Protein AF-A0A162CXV3-F1 (afdb_monomer_lite)

Sequence (96 aa):
TVDPNRDTPEQLKKYLEYFDAGFIGLTGEEAIIQKLANAVSIPFIPADTSKENYTVDHSGNLVVIGPDGTQRGFIRAPLNNQKLKDQLPTLLAPAS

Foldseek 3Di:
DLAQVPDDLVNVVVVVVVVVPPDDDDHDDNVVVCVVCVVQVWDWDRWPPVDPPIDTGTFPKAWDAEPVRDTLGIGHPPDDPVVCVVCVVVSHDDDD

InterPro domains:
  IPR003782 Copper chaperone SCO1/SenC [PF02630] (1-70)
  IPR003782 Copper chaperone SCO1/SenC [PTHR12151] (1-88)
  IPR003782 Copper chaperone SCO1/SenC [cd02968] (1-77)
  IPR036249 Thioredoxin-like superfamily [SSF52833] (1-92)

Organism: NCBI:txid35525

Radius of gyration: 15.31 Å; chains: 1; bounding box: 35×23×47 Å

Structure (mmCIF, N/CA/C/O backbone):
data_AF-A0A162CXV3-F1
#
_entry.id   AF-A0A162CXV3-F1
#
loop_
_atom_site.group_PDB
_atom_site.id
_atom_site.type_symbol
_atom_site.label_atom_id
_atom_site.label_alt_id
_atom_site.label_comp_id
_atom_site.label_asym_id
_atom_site.label_entity_id
_atom_site.label_seq_id
_atom_site.pdbx_PDB_ins_code
_atom_site.Cartn_x
_atom_site.Cartn_y
_atom_site.Cartn_z
_atom_site.occupancy
_atom_site.B_iso_or_equiv
_atom_site.auth_seq_id
_atom_site.auth_comp_id
_atom_site.auth_asym_id
_atom_site.auth_atom_id
_atom_site.pdbx_PDB_model_num
ATOM 1 N N . THR A 1 1 ? 1.502 1.402 -4.207 1.00 95.06 1 THR A N 1
ATOM 2 C CA . THR A 1 1 ? 1.757 0.428 -5.284 1.00 95.06 1 THR A CA 1
ATOM 3 C C . THR A 1 1 ? 2.647 -0.695 -4.771 1.00 95.06 1 THR A C 1
ATOM 5 O O . THR A 1 1 ? 3.290 -0.501 -3.746 1.00 95.06 1 THR A O 1
ATOM 8 N N . VAL A 1 2 ? 2.659 -1.842 -5.456 1.00 96.62 2 VAL A N 1
ATOM 9 C CA . VAL A 1 2 ? 3.648 -2.929 -5.311 1.00 96.62 2 VAL A CA 1
ATOM 10 C C . VAL A 1 2 ? 4.547 -3.072 -6.555 1.00 96.62 2 VAL A C 1
ATOM 12 O O . VAL A 1 2 ? 5.300 -4.030 -6.660 1.00 96.62 2 VAL A O 1
ATOM 15 N N . ASP A 1 3 ? 4.473 -2.120 -7.492 1.00 96.75 3 ASP A N 1
ATOM 16 C CA . ASP A 1 3 ? 5.229 -2.088 -8.749 1.00 96.75 3 ASP A CA 1
ATOM 17 C C . ASP A 1 3 ? 5.887 -0.714 -8.985 1.00 96.75 3 ASP A C 1
ATOM 19 O O . ASP A 1 3 ? 5.486 0.046 -9.874 1.00 96.75 3 ASP A O 1
ATOM 23 N N . PRO A 1 4 ? 6.893 -0.344 -8.178 1.00 96.12 4 PRO A N 1
ATOM 24 C CA . PRO A 1 4 ? 7.498 0.985 -8.255 1.00 96.12 4 PRO A CA 1
ATOM 25 C C . PRO A 1 4 ? 8.226 1.265 -9.580 1.00 96.12 4 PRO A C 1
ATOM 27 O O . PRO A 1 4 ? 8.488 2.424 -9.885 1.00 96.12 4 PRO A O 1
ATOM 30 N N . ASN A 1 5 ? 8.531 0.237 -10.382 1.00 94.12 5 ASN A N 1
ATOM 31 C CA . ASN A 1 5 ? 9.176 0.398 -11.688 1.00 94.12 5 ASN A CA 1
ATOM 32 C C . ASN A 1 5 ? 8.256 1.063 -12.725 1.00 94.12 5 ASN A C 1
ATOM 34 O O . ASN A 1 5 ? 8.745 1.742 -13.627 1.00 94.12 5 ASN A O 1
ATOM 38 N N . ARG A 1 6 ? 6.933 0.872 -12.609 1.00 95.12 6 ARG A N 1
ATOM 39 C CA . ARG A 1 6 ? 5.929 1.453 -13.523 1.00 95.12 6 ARG A CA 1
ATOM 40 C C . ARG A 1 6 ? 5.068 2.524 -12.855 1.00 95.12 6 ARG A C 1
ATOM 42 O O . ARG A 1 6 ? 4.678 3.492 -13.509 1.00 95.12 6 ARG A O 1
ATOM 49 N N . ASP A 1 7 ? 4.809 2.391 -11.559 1.00 97.00 7 ASP A N 1
ATOM 50 C CA . ASP A 1 7 ? 3.897 3.266 -10.825 1.00 97.00 7 ASP A CA 1
ATOM 51 C C . ASP A 1 7 ? 4.631 4.466 -10.207 1.00 97.00 7 ASP A C 1
ATOM 53 O O . ASP A 1 7 ? 4.879 4.530 -8.995 1.00 97.00 7 ASP A O 1
ATOM 57 N N . THR A 1 8 ? 4.966 5.442 -11.056 1.00 97.38 8 THR A N 1
ATOM 58 C CA . THR A 1 8 ? 5.536 6.730 -10.626 1.00 97.38 8 THR A CA 1
ATOM 59 C C . THR A 1 8 ? 4.491 7.598 -9.905 1.00 97.38 8 THR A C 1
ATOM 61 O O . THR A 1 8 ? 3.284 7.368 -1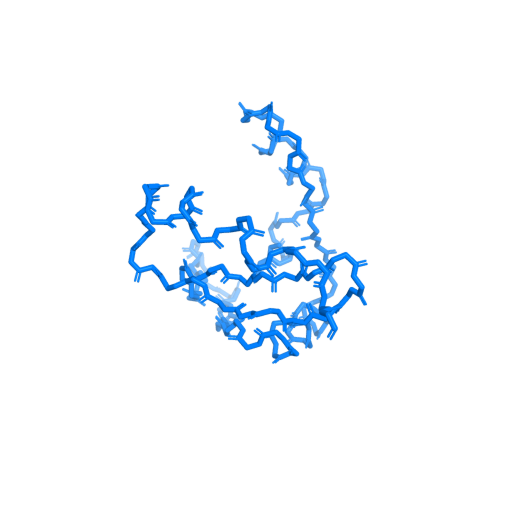0.058 1.00 97.38 8 THR A O 1
ATOM 64 N N . PRO A 1 9 ? 4.904 8.629 -9.138 1.00 97.75 9 PRO A N 1
ATOM 65 C CA . PRO A 1 9 ? 3.965 9.557 -8.506 1.00 97.75 9 PRO A CA 1
ATOM 66 C C . PRO A 1 9 ? 2.977 10.197 -9.494 1.00 97.75 9 PRO A C 1
ATOM 68 O O . PRO A 1 9 ? 1.786 10.295 -9.199 1.00 97.75 9 PRO A O 1
ATOM 71 N N . GLU A 1 10 ? 3.441 10.588 -10.682 1.00 97.44 10 GLU A N 1
ATOM 72 C CA . GLU A 1 10 ? 2.617 11.202 -11.728 1.00 97.44 10 GLU A CA 1
ATOM 73 C C . GLU A 1 10 ? 1.592 10.210 -12.289 1.00 97.44 10 GLU A C 1
ATOM 75 O O . GLU A 1 10 ? 0.420 10.557 -12.459 1.00 97.44 10 GLU A O 1
ATOM 80 N N . GLN A 1 11 ? 2.015 8.966 -12.540 1.00 97.38 11 GLN A N 1
ATOM 81 C CA . GLN A 1 11 ? 1.144 7.920 -13.073 1.00 97.38 11 GLN A CA 1
ATOM 82 C C . GLN A 1 11 ? 0.069 7.515 -12.057 1.00 97.38 11 GLN A C 1
ATOM 84 O O . GLN A 1 11 ? -1.108 7.406 -12.413 1.00 97.38 11 GLN A O 1
ATOM 89 N N . LEU A 1 12 ? 0.449 7.363 -10.783 1.00 97.81 12 LEU A N 1
ATOM 90 C CA . LEU A 1 12 ? -0.489 7.097 -9.692 1.00 97.81 12 LEU A CA 1
ATOM 91 C C . LEU A 1 12 ? -1.486 8.238 -9.516 1.00 97.81 12 LEU A C 1
ATOM 93 O O . LEU A 1 12 ? -2.682 7.979 -9.408 1.00 97.81 12 LEU A O 1
ATOM 97 N N . LYS A 1 13 ? -1.019 9.492 -9.527 1.00 96.62 13 LYS A N 1
ATOM 98 C CA . LYS A 1 13 ? -1.898 10.662 -9.424 1.00 96.62 13 LYS A CA 1
ATOM 99 C C . LYS A 1 13 ? -2.946 10.655 -10.536 1.00 96.62 13 LYS A C 1
ATOM 101 O O . LYS A 1 13 ? -4.135 10.702 -10.239 1.00 96.62 13 LYS A O 1
ATOM 106 N N . LYS A 1 14 ? -2.519 10.493 -11.792 1.00 96.25 14 LYS A N 1
ATOM 107 C CA . LYS A 1 14 ? -3.425 10.430 -12.947 1.00 96.25 14 LYS A CA 1
ATOM 108 C C . LYS A 1 14 ? -4.444 9.292 -12.832 1.00 96.25 14 LYS A C 1
ATOM 110 O O . LYS A 1 14 ? -5.612 9.480 -13.159 1.00 96.25 14 LYS A O 1
ATOM 115 N N . TYR A 1 15 ? -4.009 8.112 -12.389 1.00 96.81 15 TYR A N 1
ATOM 116 C CA . TYR A 1 15 ? -4.896 6.963 -12.211 1.00 96.81 15 TYR A CA 1
ATOM 117 C C . TYR A 1 15 ? -5.938 7.207 -11.112 1.00 96.81 15 TYR A C 1
ATOM 119 O O . TYR A 1 15 ? -7.113 6.912 -11.303 1.00 96.81 15 TYR A O 1
ATOM 127 N N . LEU A 1 16 ? -5.526 7.762 -9.970 1.00 96.94 16 LEU A N 1
ATOM 128 C CA . LEU A 1 16 ? -6.412 7.988 -8.827 1.00 96.94 16 LEU A CA 1
ATOM 129 C C . LEU A 1 16 ? -7.382 9.157 -9.046 1.00 96.94 16 LEU A C 1
ATOM 131 O O . LEU A 1 16 ? -8.525 9.073 -8.598 1.00 96.94 16 LEU A O 1
ATOM 135 N N . GLU A 1 17 ? -6.970 10.199 -9.776 1.00 96.00 17 GLU A N 1
ATOM 136 C CA . GLU A 1 17 ? -7.834 11.326 -10.166 1.00 96.00 17 GLU A CA 1
ATOM 137 C C . GLU A 1 17 ? -9.043 10.879 -10.994 1.00 96.00 17 GLU A C 1
ATOM 139 O O . GLU A 1 17 ? -10.114 11.461 -10.863 1.00 96.00 17 GLU A O 1
ATOM 144 N N . TYR A 1 18 ? -8.921 9.809 -11.786 1.00 96.00 18 TYR A N 1
ATOM 145 C CA . TYR A 1 18 ? -10.051 9.261 -12.543 1.00 96.00 18 TYR A CA 1
ATOM 146 C C . TYR A 1 18 ? -11.221 8.818 -11.645 1.0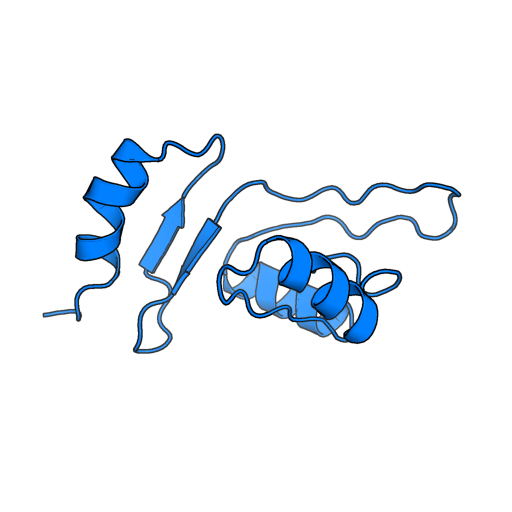0 96.00 18 TYR A C 1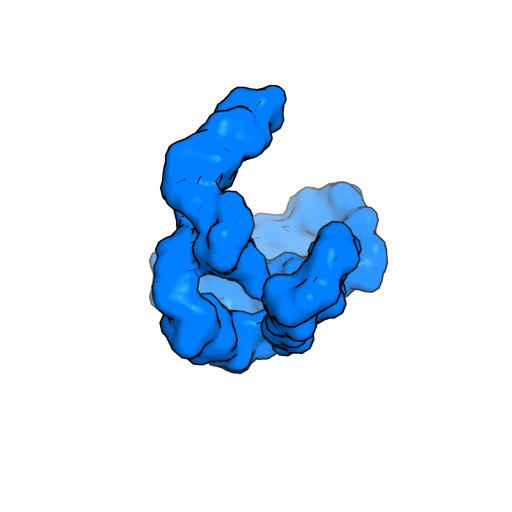
ATOM 148 O O . TYR A 1 18 ? -12.376 8.895 -12.058 1.00 96.00 18 TYR A O 1
ATOM 156 N N . PHE A 1 19 ? -10.934 8.354 -10.425 1.00 96.06 19 PHE A N 1
ATOM 157 C CA . PHE A 1 19 ? -11.958 7.905 -9.477 1.00 96.06 19 PHE A CA 1
ATOM 158 C C . PHE A 1 19 ? -12.506 9.034 -8.597 1.00 96.06 19 PHE A C 1
ATOM 160 O O . PHE A 1 19 ? -13.566 8.851 -8.004 1.00 96.06 19 PHE A O 1
ATOM 167 N N . ASP A 1 20 ? -11.772 10.147 -8.475 1.00 89.94 20 ASP A N 1
ATOM 168 C CA . ASP A 1 20 ? -12.119 11.337 -7.679 1.00 89.94 20 ASP A CA 1
ATOM 169 C C . ASP A 1 20 ? -12.652 11.031 -6.260 1.00 89.94 20 ASP A C 1
ATOM 171 O O . ASP A 1 20 ? -13.587 11.643 -5.749 1.00 89.94 20 ASP A O 1
ATOM 175 N N . ALA A 1 21 ? -12.062 10.026 -5.607 1.00 94.19 21 ALA A N 1
ATOM 176 C CA . ALA A 1 21 ? -12.513 9.512 -4.309 1.00 94.19 21 ALA A CA 1
ATOM 177 C C . ALA A 1 21 ? -11.618 9.945 -3.132 1.00 94.19 21 ALA A C 1
ATOM 179 O O . ALA A 1 21 ? -11.709 9.387 -2.039 1.00 94.19 21 ALA A O 1
ATOM 180 N N . GLY A 1 22 ? -10.706 10.900 -3.354 1.00 95.12 22 GLY A N 1
ATOM 181 C CA . GLY A 1 22 ? -9.751 11.360 -2.339 1.00 95.12 22 GLY A CA 1
ATOM 182 C C . GLY A 1 22 ? -8.668 10.335 -1.968 1.00 95.12 22 GLY A C 1
ATOM 183 O O . GLY A 1 22 ? -8.095 10.413 -0.882 1.00 95.12 22 GLY A O 1
ATOM 184 N N . PHE A 1 23 ? -8.382 9.358 -2.837 1.00 96.38 23 PHE A N 1
ATOM 185 C CA . PHE A 1 23 ? -7.326 8.373 -2.598 1.00 96.38 23 PHE A CA 1
ATOM 186 C C . PHE A 1 23 ? -5.929 8.999 -2.633 1.00 96.38 23 PHE A C 1
ATOM 188 O O . PHE A 1 23 ? -5.616 9.819 -3.494 1.00 96.38 23 PHE A O 1
ATOM 195 N N . ILE A 1 24 ? -5.056 8.533 -1.738 1.00 96.56 24 ILE A N 1
ATOM 196 C CA . ILE A 1 24 ? -3.636 8.895 -1.714 1.00 96.56 24 ILE A CA 1
ATOM 197 C C . ILE A 1 24 ? -2.826 7.719 -2.259 1.00 96.56 24 ILE A C 1
ATOM 199 O O . ILE A 1 24 ? -2.859 6.616 -1.711 1.00 96.56 24 ILE A O 1
ATOM 203 N N . GLY A 1 25 ? -2.086 7.960 -3.340 1.00 96.44 25 GLY A N 1
ATOM 204 C CA . GLY A 1 25 ? -1.153 6.998 -3.919 1.00 96.44 25 GLY A CA 1
ATOM 205 C C . GLY A 1 25 ? 0.231 7.130 -3.297 1.00 96.44 25 GLY A C 1
ATOM 206 O O . GLY A 1 25 ? 0.772 8.228 -3.222 1.00 96.44 25 GLY A O 1
ATOM 207 N N . LEU A 1 26 ? 0.818 6.007 -2.881 1.00 97.25 26 LEU A N 1
ATOM 208 C CA . LEU A 1 26 ? 2.185 5.942 -2.361 1.00 97.25 26 LEU A CA 1
ATOM 209 C C . LEU A 1 26 ? 3.041 5.018 -3.233 1.00 97.25 26 LEU A C 1
ATOM 211 O O . LEU A 1 26 ? 2.598 3.924 -3.604 1.00 97.25 26 LEU A O 1
ATOM 215 N N . THR A 1 27 ? 4.264 5.460 -3.522 1.00 97.81 27 THR A N 1
ATOM 216 C CA . THR A 1 27 ? 5.323 4.728 -4.236 1.00 97.81 27 THR A CA 1
ATOM 217 C C . THR A 1 27 ? 6.690 5.100 -3.651 1.00 97.81 27 THR A C 1
ATOM 219 O O . THR A 1 27 ? 6.777 6.009 -2.823 1.00 97.81 27 THR A O 1
ATOM 222 N N . GLY A 1 28 ? 7.746 4.390 -4.035 1.00 96.62 28 GLY A N 1
ATOM 223 C CA . GLY A 1 28 ? 9.102 4.580 -3.521 1.00 96.62 28 GLY A CA 1
ATOM 224 C C . GLY A 1 28 ? 10.000 3.392 -3.850 1.00 96.62 28 GLY A C 1
ATOM 225 O O . GLY A 1 28 ? 9.675 2.584 -4.713 1.00 96.62 28 GLY A O 1
ATOM 226 N N . GLU A 1 29 ? 11.124 3.266 -3.149 1.00 97.00 29 GLU A N 1
ATOM 227 C CA . GLU A 1 29 ? 12.030 2.129 -3.332 1.00 97.00 29 GLU A CA 1
ATOM 228 C C . GLU A 1 29 ? 11.345 0.797 -2.990 1.00 97.00 29 GLU A C 1
ATOM 230 O O . GLU A 1 29 ? 10.665 0.679 -1.964 1.00 97.00 29 GLU A O 1
ATOM 235 N N . GLU A 1 30 ? 11.574 -0.233 -3.810 1.00 96.25 30 GLU A N 1
ATOM 236 C CA . GLU A 1 30 ? 10.969 -1.562 -3.637 1.00 96.25 30 GLU A CA 1
ATOM 237 C C . GLU A 1 30 ? 11.229 -2.142 -2.238 1.00 96.25 30 GLU A C 1
ATOM 239 O O . GLU A 1 30 ? 10.318 -2.670 -1.602 1.00 96.25 30 GLU A O 1
ATOM 244 N N . ALA A 1 31 ? 12.435 -1.949 -1.697 1.00 96.88 31 ALA A N 1
ATOM 245 C CA . ALA A 1 31 ? 12.789 -2.399 -0.353 1.00 96.88 31 ALA A CA 1
ATOM 246 C C . ALA A 1 31 ? 11.937 -1.738 0.750 1.00 96.88 31 ALA A C 1
ATOM 248 O O . ALA A 1 31 ? 11.578 -2.390 1.736 1.00 96.88 31 ALA A O 1
ATOM 249 N N . ILE A 1 32 ? 11.576 -0.459 0.592 1.00 97.75 32 ILE A N 1
ATOM 250 C CA . ILE A 1 32 ? 10.711 0.261 1.540 1.00 97.75 32 ILE A CA 1
ATOM 251 C C . ILE A 1 32 ? 9.276 -0.260 1.436 1.00 97.75 32 ILE A C 1
ATOM 253 O O . ILE A 1 32 ? 8.634 -0.503 2.462 1.00 97.75 32 ILE A O 1
ATOM 257 N N . ILE A 1 33 ? 8.792 -0.489 0.212 1.00 97.56 33 ILE A N 1
ATOM 258 C CA . ILE A 1 33 ? 7.464 -1.062 -0.038 1.00 97.56 33 ILE A CA 1
ATOM 259 C C . ILE A 1 33 ? 7.370 -2.472 0.561 1.00 97.56 33 ILE A C 1
ATOM 261 O O . ILE A 1 33 ? 6.423 -2.756 1.294 1.00 97.56 33 ILE A O 1
ATOM 265 N N . GLN A 1 34 ? 8.374 -3.327 0.341 1.00 97.19 34 GLN A N 1
ATOM 266 C CA . GLN A 1 34 ? 8.436 -4.674 0.915 1.00 97.19 34 GLN A CA 1
ATOM 267 C C . GLN A 1 34 ? 8.467 -4.642 2.447 1.00 97.19 34 GLN A C 1
ATOM 269 O O . GLN A 1 34 ? 7.776 -5.425 3.102 1.00 97.19 34 GLN A O 1
ATOM 274 N N . LYS A 1 35 ? 9.229 -3.713 3.039 1.00 97.38 35 LYS A N 1
ATOM 275 C CA . LYS A 1 35 ? 9.264 -3.521 4.493 1.00 97.38 35 LYS A CA 1
ATOM 276 C C . LYS A 1 35 ? 7.887 -3.149 5.044 1.00 97.38 35 LYS A C 1
ATOM 278 O O . LYS A 1 35 ? 7.472 -3.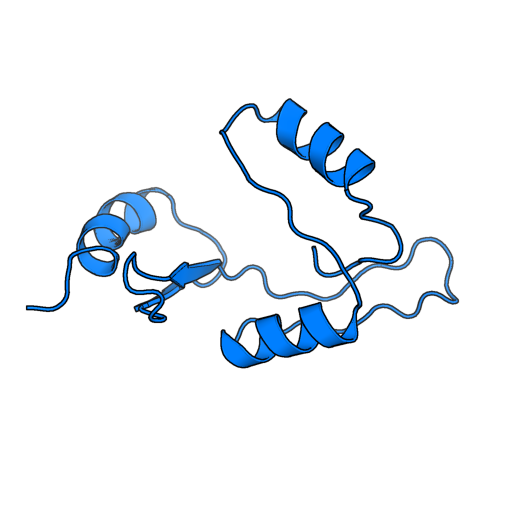730 6.045 1.00 97.38 35 LYS A O 1
ATOM 283 N N . LEU A 1 36 ? 7.182 -2.215 4.399 1.00 96.06 36 LEU A N 1
ATOM 284 C CA . LEU A 1 36 ? 5.828 -1.827 4.796 1.00 96.06 36 LEU A CA 1
ATOM 285 C C . LEU A 1 36 ? 4.861 -3.007 4.670 1.00 96.06 36 LEU A C 1
ATOM 287 O O . LEU A 1 36 ? 4.190 -3.335 5.643 1.00 96.06 36 LEU A O 1
ATOM 291 N N . ALA A 1 37 ? 4.839 -3.667 3.511 1.00 96.25 37 ALA A N 1
ATOM 292 C CA . ALA A 1 37 ? 4.015 -4.841 3.224 1.00 96.25 37 ALA A CA 1
ATOM 293 C C . ALA A 1 37 ? 4.166 -5.933 4.296 1.00 96.25 37 ALA A C 1
ATOM 295 O O . ALA A 1 37 ? 3.170 -6.430 4.829 1.00 96.25 37 ALA A O 1
ATOM 296 N N . ASN A 1 38 ? 5.409 -6.241 4.680 1.00 95.31 38 ASN A N 1
ATOM 297 C CA . ASN A 1 38 ? 5.710 -7.199 5.742 1.00 95.31 38 ASN A CA 1
ATOM 298 C C . ASN A 1 38 ? 5.215 -6.715 7.112 1.00 95.31 38 ASN A C 1
ATOM 300 O O . ASN A 1 38 ? 4.606 -7.491 7.846 1.00 95.31 38 ASN A O 1
ATOM 304 N N . ALA A 1 39 ? 5.433 -5.438 7.448 1.00 95.19 39 ALA A N 1
ATOM 305 C CA . ALA A 1 39 ? 5.012 -4.862 8.726 1.00 95.19 39 ALA A CA 1
ATOM 306 C C . ALA A 1 39 ? 3.491 -4.914 8.931 1.00 95.19 39 ALA A C 1
ATOM 308 O O . ALA A 1 39 ? 3.038 -5.045 10.064 1.00 95.19 39 ALA A O 1
ATOM 309 N N . VAL A 1 40 ? 2.715 -4.850 7.845 1.00 94.56 40 VAL A N 1
ATOM 310 C CA . VAL A 1 40 ? 1.246 -4.895 7.889 1.00 94.56 40 VAL A CA 1
ATOM 311 C C . VAL A 1 40 ? 0.648 -6.247 7.490 1.00 94.56 40 VAL A C 1
ATOM 313 O O . VAL A 1 40 ? -0.573 -6.384 7.406 1.00 94.56 40 VAL A O 1
ATOM 316 N N . SER A 1 41 ? 1.485 -7.267 7.271 1.00 92.50 41 SER A N 1
ATOM 317 C CA . SER A 1 41 ? 1.071 -8.618 6.858 1.00 92.50 41 SER A CA 1
ATOM 318 C C . SER A 1 41 ? 0.264 -8.666 5.545 1.00 92.50 41 SER A C 1
ATOM 320 O O . SER A 1 41 ? -0.666 -9.463 5.407 1.00 92.50 41 SER A O 1
ATOM 322 N N . ILE A 1 42 ? 0.621 -7.829 4.566 1.00 94.25 42 ILE A N 1
ATOM 323 C CA . ILE A 1 42 ? 0.029 -7.806 3.217 1.00 94.25 42 ILE A CA 1
ATOM 324 C C . ILE A 1 42 ? 1.113 -8.199 2.203 1.00 94.25 42 ILE A C 1
ATOM 326 O O . ILE A 1 42 ? 1.833 -7.330 1.718 1.00 94.25 42 ILE A O 1
ATOM 330 N N . PRO A 1 43 ? 1.284 -9.499 1.898 1.00 92.12 43 PRO A N 1
ATOM 331 C CA . PRO A 1 43 ? 2.371 -9.957 1.043 1.00 92.12 43 PRO A CA 1
ATOM 332 C C . PRO A 1 43 ? 2.111 -9.667 -0.441 1.00 92.12 43 PRO A C 1
ATOM 334 O O . PRO A 1 43 ? 0.970 -9.679 -0.917 1.00 92.12 43 PRO A O 1
ATOM 337 N N . PHE A 1 44 ? 3.204 -9.489 -1.175 1.00 96.69 44 PHE A N 1
ATOM 338 C CA . PHE A 1 44 ? 3.268 -9.511 -2.633 1.00 96.69 44 PHE A CA 1
ATOM 339 C C . PHE A 1 44 ? 4.579 -10.179 -3.066 1.00 96.69 44 PHE A C 1
ATOM 341 O O . PHE A 1 44 ? 5.500 -10.316 -2.255 1.00 96.69 44 PHE A O 1
ATOM 348 N N . ILE A 1 45 ? 4.644 -10.613 -4.321 1.00 95.75 45 ILE A N 1
ATOM 349 C CA . ILE A 1 45 ? 5.854 -11.144 -4.950 1.00 95.75 45 ILE A CA 1
ATOM 350 C C . ILE A 1 45 ? 6.307 -10.101 -5.977 1.00 95.75 45 ILE A C 1
ATOM 352 O O . ILE A 1 45 ? 5.536 -9.808 -6.895 1.00 95.75 45 ILE A O 1
ATOM 356 N N . PRO A 1 46 ? 7.516 -9.522 -5.838 1.00 91.94 46 PRO A N 1
ATOM 357 C CA . PRO A 1 46 ? 8.066 -8.626 -6.847 1.00 91.94 46 PRO A CA 1
ATOM 358 C C . PRO A 1 46 ? 8.069 -9.284 -8.227 1.00 91.94 46 PRO A C 1
ATOM 360 O O . PRO A 1 46 ? 8.325 -10.483 -8.361 1.00 91.94 46 PRO A O 1
ATOM 363 N N . ALA A 1 47 ? 7.776 -8.502 -9.259 1.00 92.56 47 ALA A N 1
ATOM 364 C CA . ALA A 1 47 ? 7.768 -9.023 -10.614 1.00 92.56 47 ALA A CA 1
ATOM 365 C C . ALA A 1 47 ? 9.175 -9.290 -11.154 1.00 92.56 47 ALA A C 1
ATOM 367 O O . ALA A 1 47 ? 10.139 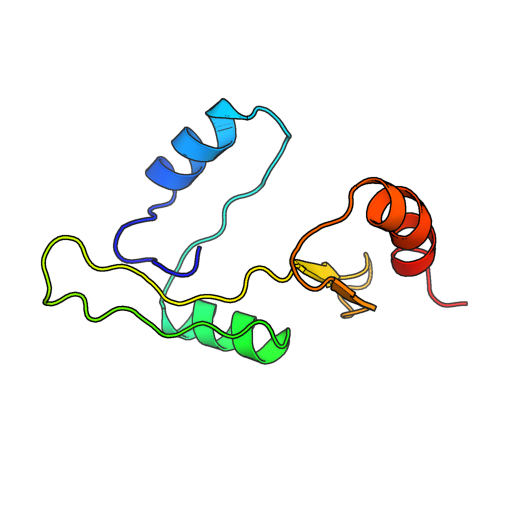-8.595 -10.843 1.00 92.56 47 ALA A O 1
ATOM 368 N N . ASP A 1 48 ? 9.251 -10.252 -12.071 1.00 93.31 48 ASP A N 1
ATOM 369 C CA . ASP A 1 48 ? 10.394 -10.419 -12.960 1.00 93.31 48 ASP A CA 1
ATOM 370 C C . ASP A 1 48 ? 10.344 -9.350 -14.064 1.00 93.31 48 ASP A C 1
ATOM 372 O O . ASP A 1 48 ? 9.707 -9.529 -15.106 1.00 93.31 48 ASP A O 1
ATOM 376 N N . THR A 1 49 ? 11.009 -8.219 -13.815 1.00 92.94 49 THR A N 1
ATOM 377 C CA . THR A 1 49 ? 11.019 -7.048 -14.708 1.00 92.94 49 THR A CA 1
ATOM 378 C C . THR A 1 49 ? 11.770 -7.277 -16.020 1.00 92.94 49 THR A C 1
ATOM 380 O O . THR A 1 49 ? 11.711 -6.428 -16.908 1.00 92.94 49 THR A O 1
ATOM 383 N N . SER A 1 50 ? 12.443 -8.423 -16.184 1.00 94.06 50 SER A N 1
ATOM 384 C CA . SER A 1 50 ? 13.082 -8.799 -17.449 1.00 94.06 50 SER A CA 1
ATOM 385 C C . SER A 1 50 ? 12.084 -9.260 -18.519 1.00 94.06 50 SER A C 1
ATOM 387 O O . SER A 1 50 ? 12.421 -9.294 -19.703 1.00 94.06 50 SER A O 1
ATOM 389 N N . LYS A 1 51 ? 10.852 -9.606 -18.124 1.00 93.25 51 LYS A N 1
ATOM 390 C CA . LYS A 1 51 ? 9.795 -10.052 -19.036 1.00 93.25 51 LYS A CA 1
ATOM 391 C C . LYS A 1 51 ? 8.967 -8.877 -19.535 1.00 93.25 51 LYS A C 1
ATOM 393 O O . LYS A 1 51 ? 8.482 -8.062 -18.751 1.00 93.25 51 LYS A O 1
ATOM 398 N N . GLU A 1 52 ? 8.710 -8.842 -20.838 1.00 91.12 52 GLU A N 1
ATOM 399 C CA . GLU A 1 52 ? 7.690 -7.947 -21.379 1.00 91.12 52 GLU A CA 1
ATOM 400 C C . GLU A 1 52 ? 6.309 -8.285 -20.800 1.00 91.12 52 GLU A C 1
ATOM 402 O O . GLU A 1 52 ? 5.965 -9.452 -20.613 1.00 91.12 52 GLU A O 1
ATOM 407 N N . ASN A 1 53 ? 5.505 -7.250 -20.538 1.00 91.69 53 ASN A N 1
ATOM 408 C CA . ASN A 1 53 ? 4.137 -7.371 -20.018 1.00 91.69 53 ASN A CA 1
ATOM 409 C C . ASN A 1 53 ? 4.020 -8.189 -18.720 1.00 91.69 53 ASN A C 1
ATOM 411 O O . ASN A 1 53 ? 3.026 -8.884 -18.508 1.00 91.69 53 ASN A O 1
ATOM 415 N N . TYR A 1 54 ? 5.019 -8.098 -17.837 1.00 95.31 54 TYR A N 1
ATOM 416 C CA . TYR A 1 54 ? 4.973 -8.782 -16.552 1.00 95.31 54 TYR A CA 1
ATOM 417 C C . TYR A 1 54 ? 3.759 -8.358 -15.709 1.00 95.31 54 TYR A C 1
ATOM 419 O O . TYR A 1 54 ? 3.306 -7.201 -15.721 1.00 95.31 54 TYR A O 1
ATOM 427 N N . THR A 1 55 ? 3.284 -9.311 -14.914 1.00 94.69 55 THR A N 1
ATOM 428 C CA . THR A 1 55 ? 2.295 -9.114 -13.854 1.00 94.69 55 THR A CA 1
ATOM 429 C C . THR A 1 55 ? 2.978 -9.169 -12.494 1.00 94.69 55 THR A C 1
ATOM 431 O O . THR A 1 55 ? 4.035 -9.781 -12.348 1.00 94.69 55 THR A O 1
ATOM 434 N N . VAL A 1 56 ? 2.370 -8.529 -11.497 1.00 95.50 56 VAL A N 1
ATOM 435 C CA . VAL A 1 56 ? 2.808 -8.614 -10.100 1.00 95.50 56 VAL A CA 1
ATOM 436 C C . VAL A 1 56 ? 1.802 -9.467 -9.344 1.00 95.50 56 VAL A C 1
ATOM 438 O O . VAL A 1 56 ? 0.612 -9.152 -9.351 1.00 95.50 56 VAL A O 1
ATOM 441 N N . ASP A 1 57 ? 2.266 -10.522 -8.680 1.00 96.06 57 ASP A N 1
ATOM 442 C CA . ASP A 1 57 ? 1.406 -11.315 -7.805 1.00 96.06 57 ASP A CA 1
ATOM 443 C C . ASP A 1 57 ? 1.250 -10.589 -6.468 1.00 96.06 57 ASP A C 1
ATOM 445 O O . ASP A 1 57 ? 2.224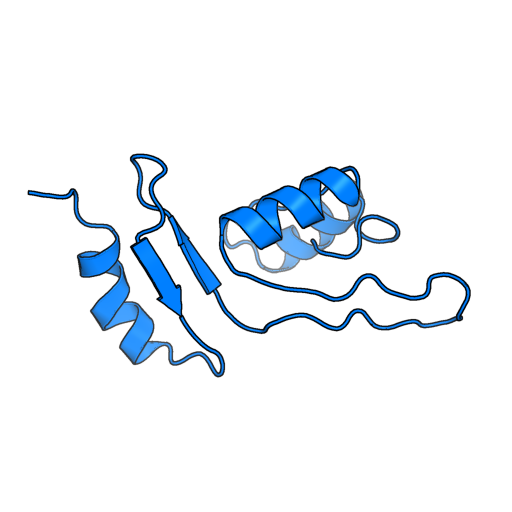 -10.306 -5.768 1.00 96.06 57 ASP A O 1
ATOM 449 N N . HIS A 1 58 ? 0.014 -10.284 -6.085 1.00 95.56 58 HIS A N 1
ATOM 450 C CA . HIS A 1 58 ? -0.268 -9.564 -4.849 1.00 95.56 58 HIS A CA 1
ATOM 451 C C . HIS A 1 58 ? -1.545 -10.065 -4.177 1.00 95.56 58 HIS A C 1
ATOM 453 O O . HIS A 1 58 ? -2.442 -10.621 -4.813 1.00 95.56 58 HIS A O 1
ATOM 459 N N . SER A 1 59 ? -1.658 -9.845 -2.865 1.00 92.50 59 SER A N 1
ATOM 460 C CA . SER A 1 59 ? -2.917 -10.112 -2.166 1.00 92.50 59 SER A CA 1
ATOM 461 C C . SER A 1 59 ? -4.007 -9.117 -2.595 1.00 92.50 59 SER A C 1
ATOM 463 O O . SER A 1 59 ? -3.724 -7.940 -2.820 1.00 92.50 59 SER A O 1
ATOM 465 N N . GLY A 1 60 ? -5.267 -9.557 -2.629 1.00 92.75 60 GLY A N 1
ATOM 466 C CA . GLY A 1 60 ? -6.433 -8.669 -2.751 1.00 92.75 60 GLY A CA 1
ATOM 467 C C . GLY A 1 60 ? -6.946 -8.124 -1.410 1.00 92.75 60 GLY A C 1
ATOM 468 O O . GLY A 1 60 ? -8.060 -7.610 -1.342 1.00 92.75 60 GLY A O 1
ATOM 469 N N . ASN A 1 61 ? -6.192 -8.310 -0.324 1.00 93.50 61 ASN A N 1
ATOM 470 C CA . ASN A 1 61 ? -6.631 -7.965 1.024 1.00 93.50 61 ASN A CA 1
ATOM 471 C C . ASN A 1 61 ? -6.418 -6.474 1.314 1.00 93.50 61 ASN A C 1
ATOM 473 O O . ASN A 1 61 ? -5.487 -5.854 0.804 1.00 93.50 61 ASN A O 1
ATOM 477 N N . LEU A 1 62 ? -7.240 -5.924 2.206 1.00 93.81 62 LEU A N 1
ATOM 478 C CA . LEU A 1 62 ? -7.054 -4.586 2.767 1.00 93.81 62 LEU A CA 1
ATOM 479 C C . LEU A 1 62 ? -6.499 -4.696 4.185 1.00 93.81 62 LEU A C 1
ATOM 481 O O . LEU A 1 62 ? -6.969 -5.531 4.954 1.00 93.81 62 LEU A O 1
ATOM 485 N N . VAL A 1 63 ? -5.563 -3.826 4.559 1.00 94.38 63 VAL A N 1
ATOM 486 C CA . VAL A 1 63 ? -5.197 -3.602 5.965 1.00 94.38 63 VAL A CA 1
ATOM 487 C C . VAL A 1 63 ? -5.983 -2.414 6.524 1.00 94.38 63 VAL A C 1
ATOM 489 O O . VAL A 1 63 ? -6.192 -1.424 5.826 1.00 94.38 63 VAL A O 1
ATOM 492 N N . VAL A 1 64 ? -6.401 -2.500 7.788 1.00 93.94 64 VAL A N 1
ATOM 493 C CA . VAL A 1 64 ? -7.020 -1.389 8.525 1.00 93.94 64 VAL A CA 1
ATOM 494 C C . VAL A 1 64 ? -6.030 -0.866 9.561 1.00 93.94 64 VAL A C 1
ATOM 496 O O . VAL A 1 64 ? -5.611 -1.611 10.449 1.00 93.94 64 VAL A O 1
ATOM 499 N N . ILE A 1 65 ? -5.671 0.412 9.452 1.00 92.56 65 ILE A N 1
ATOM 500 C CA . ILE A 1 65 ? -4.807 1.122 10.400 1.00 92.56 65 ILE A CA 1
ATOM 501 C C . ILE A 1 65 ? -5.656 2.166 11.133 1.00 92.56 65 ILE A C 1
ATOM 503 O O . ILE A 1 65 ? -6.404 2.909 10.499 1.00 92.56 65 ILE A O 1
ATOM 507 N N . GLY A 1 66 ? -5.577 2.187 12.463 1.00 91.44 66 GLY A N 1
ATOM 508 C CA . GLY A 1 66 ? -6.283 3.154 13.299 1.00 91.44 66 GLY A CA 1
ATOM 509 C C . GLY A 1 66 ? -5.635 4.546 13.277 1.00 91.44 66 GLY A C 1
ATOM 510 O O . GLY A 1 66 ? -4.484 4.688 12.863 1.00 91.44 66 GLY A O 1
ATOM 511 N N . PRO A 1 67 ? -6.335 5.584 13.771 1.00 89.00 67 PRO A N 1
ATOM 512 C CA . PRO A 1 67 ? -5.799 6.949 13.838 1.00 89.00 67 PRO A CA 1
ATOM 513 C C . PRO A 1 67 ? -4.591 7.095 14.781 1.00 89.00 67 PRO A C 1
ATOM 515 O O . PRO A 1 67 ? -3.851 8.067 14.684 1.00 89.00 67 PRO A O 1
ATOM 518 N N . ASP A 1 68 ? -4.368 6.125 15.669 1.00 90.62 68 ASP A N 1
ATOM 519 C CA . ASP A 1 68 ? -3.190 6.012 16.538 1.00 90.62 68 ASP A CA 1
ATOM 520 C C . ASP A 1 68 ? -1.996 5.310 15.861 1.00 90.62 68 ASP A C 1
ATOM 522 O O . ASP A 1 68 ? -0.978 5.059 16.502 1.00 90.62 68 ASP A O 1
ATOM 526 N N . GLY A 1 69 ? -2.115 4.965 14.575 1.00 90.25 69 GLY A N 1
ATOM 527 C CA . GLY A 1 69 ? -1.075 4.286 13.802 1.00 90.25 69 GLY A CA 1
ATOM 528 C C . GLY A 1 69 ? -0.982 2.779 14.046 1.00 90.25 69 GLY A C 1
ATOM 529 O O . GLY A 1 69 ? -0.105 2.128 13.477 1.00 90.25 69 GLY A O 1
ATOM 530 N N . THR A 1 70 ? -1.867 2.195 14.859 1.00 91.62 70 THR A N 1
ATOM 531 C CA . THR A 1 70 ? -1.845 0.753 15.143 1.00 91.62 70 THR A CA 1
ATOM 532 C C . THR A 1 70 ? -2.618 -0.045 14.095 1.00 91.62 70 THR A C 1
ATOM 534 O O . THR A 1 70 ? -3.656 0.388 13.586 1.00 91.62 70 THR A O 1
ATOM 537 N N . GLN A 1 71 ? -2.131 -1.243 13.763 1.00 93.12 71 GLN A N 1
ATOM 538 C CA . GLN A 1 71 ? -2.866 -2.161 12.895 1.00 93.12 71 GLN A CA 1
ATOM 539 C C . GLN A 1 71 ? -4.064 -2.753 13.646 1.00 93.12 71 GLN A C 1
ATOM 541 O O . GLN A 1 71 ? -3.908 -3.390 14.685 1.00 93.12 71 GLN A O 1
ATOM 546 N N . ARG A 1 72 ? -5.265 -2.576 13.087 1.00 91.88 72 ARG A N 1
ATOM 547 C CA . ARG A 1 72 ? -6.533 -3.079 13.643 1.00 91.88 72 ARG A CA 1
ATOM 548 C C . ARG A 1 72 ? -6.916 -4.450 13.093 1.00 91.88 72 ARG A C 1
ATOM 550 O O . ARG A 1 72 ? -7.652 -5.189 13.736 1.00 91.88 72 ARG A O 1
ATOM 557 N N . GLY A 1 73 ? -6.414 -4.798 11.909 1.00 89.62 73 GLY A N 1
ATOM 558 C CA . GLY A 1 73 ? -6.641 -6.095 11.275 1.00 89.62 73 GLY A CA 1
ATOM 559 C C . GLY A 1 73 ? -6.539 -6.023 9.755 1.00 89.62 73 GLY A C 1
ATOM 560 O O . GLY A 1 73 ? -5.983 -5.072 9.203 1.00 89.62 73 GLY A O 1
ATOM 561 N N . PHE A 1 74 ? -7.089 -7.031 9.081 1.00 90.44 74 PHE A N 1
ATOM 562 C CA . PHE A 1 74 ? -7.184 -7.088 7.624 1.00 90.44 74 PHE A CA 1
ATOM 563 C C . PHE A 1 74 ? -8.562 -7.586 7.172 1.00 90.44 74 PHE A C 1
ATOM 565 O O . PHE A 1 74 ? -9.198 -8.399 7.844 1.00 90.44 74 PHE A O 1
ATOM 572 N N . ILE A 1 75 ? -9.008 -7.125 6.005 1.00 91.88 75 ILE A N 1
ATOM 573 C CA . ILE A 1 75 ? -10.198 -7.620 5.310 1.00 91.88 75 ILE A CA 1
ATOM 574 C C . ILE A 1 75 ? -9.728 -8.456 4.126 1.00 91.88 75 ILE A C 1
ATOM 576 O O . ILE A 1 75 ? -8.973 -7.982 3.277 1.00 91.88 75 ILE A O 1
ATOM 580 N N . ARG A 1 76 ? -10.172 -9.712 4.070 1.00 91.31 76 ARG A N 1
ATOM 581 C CA . ARG A 1 76 ? -9.793 -10.637 2.999 1.00 91.31 76 ARG A CA 1
ATOM 582 C C . ARG A 1 76 ? -10.660 -10.435 1.763 1.00 91.31 76 ARG A C 1
ATOM 584 O O . ARG A 1 76 ? -11.867 -10.235 1.888 1.00 91.31 76 ARG A O 1
ATOM 591 N N . ALA A 1 77 ? -10.057 -10.561 0.585 1.00 92.19 77 ALA A N 1
ATOM 592 C CA . ALA A 1 77 ? -10.813 -10.685 -0.658 1.00 92.19 77 ALA A CA 1
ATOM 593 C C . ALA A 1 77 ? -11.604 -12.016 -0.715 1.00 92.19 77 ALA A C 1
ATOM 595 O O . ALA A 1 77 ? -11.164 -13.008 -0.123 1.00 92.19 77 ALA A O 1
ATOM 596 N N . PRO A 1 78 ? -12.731 -12.070 -1.457 1.00 94.19 78 PRO A N 1
ATOM 597 C CA . PRO A 1 78 ? -13.375 -10.952 -2.154 1.00 94.19 78 PRO A CA 1
ATOM 598 C C . PRO A 1 78 ? -14.082 -9.991 -1.185 1.00 94.19 78 PRO A C 1
ATOM 600 O O . PRO A 1 78 ? -14.654 -10.408 -0.177 1.00 94.19 78 PRO A O 1
ATOM 603 N N . LEU A 1 79 ? -14.049 -8.694 -1.501 1.00 93.12 79 LEU A N 1
ATOM 604 C CA . LEU A 1 79 ? -14.636 -7.659 -0.650 1.00 93.12 79 LEU A CA 1
ATOM 605 C C . LEU A 1 79 ? -16.169 -7.714 -0.682 1.00 93.12 79 LEU A C 1
ATOM 607 O O . LEU A 1 79 ? -16.781 -7.915 -1.729 1.00 93.12 79 LEU A O 1
ATOM 611 N N . ASN A 1 80 ? -16.791 -7.495 0.477 1.00 94.88 80 ASN A N 1
ATOM 612 C CA . ASN A 1 80 ? -18.239 -7.379 0.616 1.00 94.88 80 ASN A CA 1
ATOM 613 C C . ASN A 1 80 ? -18.583 -6.009 1.210 1.00 94.88 80 ASN A C 1
ATOM 615 O O . ASN A 1 80 ? -18.325 -5.758 2.387 1.00 94.88 80 ASN A O 1
ATOM 619 N N . ASN A 1 81 ? -19.191 -5.143 0.398 1.00 94.81 81 ASN A N 1
ATOM 620 C CA . ASN A 1 81 ? -19.457 -3.749 0.764 1.00 94.81 81 ASN A CA 1
ATOM 621 C C . ASN A 1 81 ? -20.368 -3.609 1.989 1.00 94.81 81 ASN A C 1
ATOM 623 O O . ASN A 1 81 ? -20.158 -2.708 2.798 1.00 94.81 81 ASN A O 1
ATOM 627 N N . GLN A 1 82 ? -21.344 -4.507 2.158 1.00 95.69 82 GLN A N 1
ATOM 628 C CA . GLN A 1 82 ? -22.228 -4.471 3.321 1.00 95.69 82 GLN A CA 1
ATOM 629 C C . GLN A 1 82 ? -21.451 -4.805 4.600 1.00 95.69 82 GLN A C 1
ATOM 631 O O . GLN A 1 82 ? -21.490 -4.040 5.557 1.00 95.69 82 GLN A O 1
ATOM 636 N N . LYS A 1 83 ? -20.640 -5.872 4.581 1.00 92.69 83 LYS A N 1
ATOM 637 C CA . LYS A 1 83 ? -19.787 -6.223 5.729 1.00 92.69 83 LYS A CA 1
ATOM 638 C C . LYS A 1 83 ? -18.781 -5.123 6.065 1.00 92.69 83 LYS A C 1
ATOM 640 O O . LYS A 1 83 ? -18.567 -4.845 7.238 1.00 92.69 83 LYS A O 1
ATOM 645 N N . LEU A 1 84 ? -18.192 -4.479 5.055 1.00 93.75 84 LEU A N 1
ATOM 646 C CA . LEU A 1 84 ? -17.297 -3.337 5.259 1.00 93.75 84 LEU A CA 1
ATOM 647 C C . LEU A 1 84 ? -18.008 -2.194 5.988 1.00 93.75 84 LEU A C 1
ATOM 649 O O . LEU A 1 84 ? -17.488 -1.688 6.980 1.00 93.75 84 LEU A O 1
ATOM 653 N N . LYS A 1 85 ? -19.205 -1.824 5.519 1.00 94.12 85 LYS A N 1
ATOM 654 C CA . LYS A 1 85 ? -20.022 -0.769 6.127 1.00 94.12 85 LYS A CA 1
ATOM 655 C C . LYS A 1 85 ? -20.351 -1.074 7.590 1.00 94.12 85 LYS A C 1
ATOM 657 O O . LYS A 1 85 ? -20.299 -0.168 8.415 1.00 94.12 85 LYS A O 1
ATOM 662 N N . ASP A 1 86 ? -20.637 -2.336 7.897 1.00 92.00 86 ASP A N 1
ATOM 663 C CA . ASP A 1 86 ? -21.020 -2.761 9.244 1.00 92.00 86 ASP A CA 1
ATOM 664 C C . ASP A 1 86 ? -19.814 -2.864 10.199 1.00 92.00 86 ASP A C 1
ATOM 666 O O . ASP A 1 86 ? -19.948 -2.584 11.387 1.00 92.00 86 ASP A O 1
ATOM 670 N N . GLN A 1 87 ? -18.628 -3.244 9.703 1.00 88.88 87 GLN A N 1
ATOM 671 C CA . GLN A 1 87 ? -17.461 -3.548 10.549 1.00 88.88 87 GLN A CA 1
ATOM 672 C C . GLN A 1 87 ? -16.459 -2.396 10.698 1.00 88.88 87 GLN A C 1
ATOM 674 O O . GLN A 1 87 ? -15.835 -2.271 11.754 1.00 88.88 87 GLN A O 1
ATOM 679 N N . LEU A 1 88 ? -16.277 -1.557 9.671 1.00 90.62 88 LEU A N 1
ATOM 680 C CA . LEU A 1 88 ? -15.269 -0.489 9.697 1.00 90.62 88 LEU A CA 1
ATOM 681 C C . LEU A 1 88 ? -15.438 0.490 10.873 1.00 90.62 88 LEU A C 1
ATOM 683 O O . LEU A 1 88 ? -14.424 0.788 11.504 1.00 90.62 88 LEU A O 1
ATOM 687 N N . PRO A 1 89 ? -16.652 0.957 11.236 1.00 90.38 89 PRO A N 1
ATOM 688 C CA . PRO A 1 89 ? -16.809 1.877 12.364 1.00 90.38 89 PRO A CA 1
ATOM 689 C C . PRO A 1 89 ? -16.277 1.310 13.684 1.00 90.38 89 PRO A C 1
ATOM 691 O O . PRO A 1 89 ? -15.615 2.020 14.435 1.00 90.38 89 PRO A O 1
ATOM 694 N N . THR A 1 90 ? -16.508 0.021 13.950 1.00 87.88 90 THR A N 1
ATOM 695 C CA . THR A 1 90 ? -16.010 -0.647 15.161 1.00 87.88 90 THR A CA 1
ATOM 696 C C . THR A 1 90 ? -14.495 -0.830 15.130 1.00 87.88 90 THR A C 1
ATOM 698 O O . THR A 1 90 ? -13.844 -0.641 16.151 1.00 87.88 90 THR A O 1
ATOM 701 N N . LEU A 1 91 ? -13.917 -1.159 13.970 1.00 85.56 91 LEU A N 1
ATOM 702 C CA . LEU A 1 91 ? -12.465 -1.332 13.826 1.00 85.56 91 LEU A CA 1
ATOM 703 C C . LEU A 1 91 ? -11.687 -0.014 13.958 1.00 85.56 91 LEU A C 1
ATOM 705 O O . LEU A 1 91 ? -10.516 -0.037 14.328 1.00 85.56 91 LEU A O 1
ATOM 709 N N . LEU A 1 92 ? -12.319 1.115 13.630 1.00 84.69 92 LEU A N 1
ATOM 710 C CA . LEU A 1 92 ? -11.705 2.446 13.656 1.00 84.69 92 LEU A CA 1
ATOM 711 C C . LEU A 1 92 ? -11.973 3.219 14.952 1.00 84.69 92 LEU A C 1
ATOM 713 O O . LEU A 1 92 ? -11.367 4.272 15.159 1.00 84.69 92 LEU A O 1
ATOM 717 N N . ALA A 1 93 ? -12.862 2.720 15.814 1.00 83.19 93 ALA A N 1
ATOM 718 C CA . ALA A 1 93 ? -13.114 3.324 17.112 1.00 83.19 93 ALA A CA 1
ATOM 719 C C . ALA A 1 93 ? -11.822 3.354 17.956 1.00 83.19 93 ALA A C 1
ATOM 721 O O . ALA A 1 93 ? -11.008 2.428 17.871 1.00 83.19 93 ALA A O 1
ATOM 722 N N . PRO A 1 94 ? -11.612 4.400 18.777 1.00 77.25 94 PRO A N 1
ATOM 723 C CA . PRO A 1 94 ? -10.505 4.425 19.724 1.00 77.25 94 PRO A CA 1
ATOM 724 C C . PRO A 1 94 ? -10.548 3.192 20.630 1.00 77.25 94 PRO A C 1
ATOM 726 O O . PRO A 1 94 ? -11.627 2.775 21.059 1.00 77.25 94 PRO A O 1
ATOM 729 N N . ALA A 1 95 ? -9.382 2.625 20.943 1.00 66.38 95 ALA A N 1
ATOM 730 C CA . ALA A 1 95 ? -9.302 1.618 21.993 1.00 66.38 95 ALA A CA 1
ATOM 731 C C . ALA A 1 95 ? -9.770 2.250 23.317 1.00 66.38 95 ALA A C 1
ATOM 733 O O . ALA A 1 95 ? -9.340 3.355 23.652 1.00 66.38 95 ALA A O 1
ATOM 734 N N . SER A 1 96 ? -10.699 1.580 24.006 1.00 59.62 96 SER A N 1
ATOM 735 C CA . SER A 1 96 ? -11.136 1.955 25.360 1.00 59.62 96 SER A CA 1
ATOM 736 C C . SER A 1 96 ? -10.097 1.571 26.403 1.00 59.62 96 SER A C 1
ATOM 738 O O . SER A 1 96 ? -9.418 0.540 26.190 1.00 59.62 96 SER A O 1
#

pLDDT: mean 93.2, std 5.58, range [59.62, 97.81]

Secondary structure (DSSP, 8-state):
---TTT--HHHHHHHHHTTTS--------HHHHHHHHHHTT--EE---TTSTT---EE--PEEEE-TTS-EEEEEPSSP-HHHHHHHHHHHHSPP-